Protein AF-A0A537P333-F1 (afdb_monomer_lite)

Foldseek 3Di:
DPPPDDFDDPVRVVVVVCVVVVPCQQQHPPVVLNVLLVVLLVLLVVLLVLLVVLCCLPPVDPPVPRDVVVNVVSLVVNLVSLVCCLPPCLVVCVGNYSNVVSNLVSVLVCVVRPCVSVSCVPRVSSVVSNVVVCPDPVNVVVRDDDD

Structure (mmCIF, N/CA/C/O backbone):
data_AF-A0A537P333-F1
#
_entry.id   AF-A0A537P333-F1
#
loop_
_atom_site.group_PDB
_atom_site.id
_atom_site.type_symbol
_atom_site.label_atom_id
_atom_site.label_alt_id
_atom_site.label_comp_id
_atom_site.label_asym_id
_atom_site.label_entity_id
_atom_site.label_seq_id
_atom_site.pdbx_PDB_ins_code
_atom_site.Cartn_x
_atom_site.Cartn_y
_atom_site.Cartn_z
_atom_site.occupancy
_atom_site.B_iso_or_equiv
_atom_site.auth_seq_id
_atom_site.auth_comp_id
_atom_site.auth_asym_id
_atom_site.auth_atom_id
_atom_site.pdbx_PDB_model_num
ATOM 1 N N . MET A 1 1 ? -2.174 -19.925 -18.699 1.00 67.25 1 MET A N 1
ATOM 2 C CA . MET A 1 1 ? -1.898 -21.099 -17.842 1.00 67.25 1 MET A CA 1
ATOM 3 C C . MET A 1 1 ? -2.420 -22.342 -18.541 1.00 67.25 1 MET A C 1
ATOM 5 O O . MET A 1 1 ? -3.457 -22.223 -19.194 1.00 67.25 1 MET A O 1
ATOM 9 N N . PRO A 1 2 ? -1.753 -23.503 -18.438 1.00 56.78 2 PRO A N 1
ATOM 10 C CA . PRO A 1 2 ? -2.361 -24.764 -18.854 1.00 56.78 2 PRO A CA 1
ATOM 11 C C . PRO A 1 2 ? -3.775 -24.865 -18.256 1.00 56.78 2 PRO A C 1
ATOM 13 O O . PRO A 1 2 ? -3.967 -24.568 -17.078 1.00 56.78 2 PRO A O 1
ATOM 16 N N . ASN A 1 3 ? -4.765 -25.222 -19.074 1.00 79.88 3 ASN A N 1
ATOM 17 C CA . ASN A 1 3 ? -6.145 -25.511 -18.655 1.00 79.88 3 ASN A CA 1
ATOM 18 C C . ASN A 1 3 ? -6.989 -24.331 -18.119 1.00 79.88 3 ASN A C 1
ATOM 20 O O . ASN A 1 3 ? -7.926 -24.564 -17.363 1.00 79.88 3 ASN A O 1
ATOM 24 N N . ASN A 1 4 ? -6.702 -23.079 -18.507 1.00 84.19 4 ASN A N 1
ATOM 25 C CA . ASN A 1 4 ? -7.523 -21.903 -18.148 1.00 84.19 4 ASN A CA 1
ATOM 26 C C . ASN A 1 4 ? -7.741 -21.719 -16.627 1.00 84.19 4 ASN A C 1
ATOM 28 O O . ASN A 1 4 ? -8.782 -21.233 -16.189 1.00 84.19 4 ASN A O 1
ATOM 32 N N . HIS A 1 5 ? -6.763 -22.139 -15.817 1.00 92.00 5 HIS A N 1
ATOM 33 C CA . HIS A 1 5 ? -6.839 -22.031 -14.361 1.00 92.00 5 HIS A CA 1
ATOM 34 C C . HIS A 1 5 ? -6.835 -20.550 -13.920 1.00 92.00 5 HIS A C 1
ATOM 36 O O . HIS A 1 5 ? -5.998 -19.790 -14.426 1.00 92.00 5 HIS A O 1
ATOM 42 N N . PRO A 1 6 ? -7.729 -20.126 -13.002 1.00 93.88 6 PRO A N 1
ATOM 43 C CA . PRO A 1 6 ? -7.768 -18.748 -12.515 1.00 93.88 6 PRO A CA 1
ATOM 44 C C . PRO A 1 6 ? -6.500 -18.389 -11.734 1.00 93.88 6 PRO A C 1
ATOM 46 O O . PRO A 1 6 ? -5.939 -19.221 -11.029 1.00 93.88 6 PRO A O 1
ATOM 49 N N . ILE A 1 7 ? -6.061 -17.136 -11.843 1.00 94.75 7 ILE A N 1
ATOM 50 C CA . ILE A 1 7 ? -4.884 -16.621 -11.135 1.00 94.75 7 ILE A CA 1
ATOM 51 C C . ILE A 1 7 ? -5.357 -15.695 -10.020 1.00 94.75 7 ILE A C 1
ATOM 53 O O . ILE A 1 7 ? -6.201 -14.830 -10.240 1.00 94.75 7 ILE A O 1
ATOM 57 N N . TYR A 1 8 ? -4.810 -15.901 -8.831 1.00 95.31 8 TYR A N 1
ATOM 58 C CA . TYR A 1 8 ? -5.055 -15.138 -7.614 1.00 95.31 8 TYR A CA 1
ATOM 59 C C . TYR A 1 8 ? -3.817 -15.276 -6.718 1.00 95.31 8 TYR A C 1
ATOM 61 O O . TYR A 1 8 ? -3.041 -16.215 -6.881 1.00 95.31 8 TYR A O 1
ATOM 69 N N . ASP A 1 9 ? -3.570 -14.401 -5.752 1.00 95.94 9 ASP A N 1
ATOM 70 C CA . ASP A 1 9 ? -4.248 -13.146 -5.404 1.00 95.94 9 ASP A CA 1
ATOM 71 C C . ASP A 1 9 ? -3.738 -11.956 -6.254 1.00 95.94 9 ASP A C 1
ATOM 73 O O . ASP A 1 9 ? -3.222 -12.147 -7.357 1.00 95.94 9 ASP A O 1
ATOM 77 N N . SER A 1 10 ? -3.888 -10.720 -5.761 1.00 97.19 10 SER A N 1
ATOM 78 C CA . SER A 1 10 ? -3.405 -9.502 -6.428 1.00 97.19 10 SER A CA 1
ATOM 79 C C . SER A 1 10 ? -1.911 -9.536 -6.764 1.00 97.19 10 SER A C 1
ATOM 81 O O . SER A 1 10 ? -1.543 -9.061 -7.837 1.00 97.19 10 SER A O 1
ATOM 83 N N . ARG A 1 11 ? -1.060 -10.125 -5.913 1.00 96.06 11 ARG A N 1
ATOM 84 C CA . ARG A 1 11 ? 0.397 -10.175 -6.132 1.00 96.06 11 ARG A CA 1
ATOM 85 C C . ARG A 1 11 ? 0.751 -11.139 -7.253 1.00 96.06 11 ARG A C 1
ATOM 87 O O . ARG A 1 11 ? 1.526 -10.804 -8.144 1.00 96.06 11 ARG A O 1
ATOM 94 N N . VAL A 1 12 ? 0.113 -12.310 -7.268 1.00 96.81 12 VAL A N 1
ATOM 95 C CA . VAL A 1 12 ? 0.316 -13.297 -8.340 1.00 96.81 12 VAL A CA 1
ATOM 96 C C . VAL A 1 12 ? -0.215 -12.763 -9.670 1.00 96.81 12 VAL A C 1
ATOM 98 O O . VAL A 1 12 ? 0.426 -12.939 -10.705 1.00 96.81 12 VAL A O 1
ATOM 101 N N . ILE A 1 13 ? -1.358 -12.069 -9.657 1.00 97.19 13 ILE A N 1
ATOM 102 C CA . ILE A 1 13 ? -1.893 -11.400 -10.849 1.00 97.19 13 ILE A CA 1
ATOM 103 C C . ILE A 1 13 ? -0.920 -10.316 -11.334 1.00 97.19 13 ILE A C 1
ATOM 105 O O . ILE A 1 13 ? -0.620 -10.277 -12.526 1.00 97.19 13 ILE A O 1
ATOM 109 N N . MET A 1 14 ? -0.397 -9.467 -10.442 1.00 96.31 14 MET A N 1
ATOM 110 C CA . MET A 1 14 ? 0.572 -8.419 -10.787 1.00 96.31 14 MET A CA 1
ATOM 111 C C . MET A 1 14 ? 1.834 -9.011 -11.426 1.00 96.31 14 MET A C 1
ATOM 113 O O . MET A 1 14 ? 2.248 -8.568 -12.500 1.00 96.31 14 MET A O 1
ATOM 117 N N . GLU A 1 15 ? 2.417 -10.043 -10.816 1.00 95.81 15 GLU A N 1
ATOM 118 C CA . GLU A 1 15 ? 3.610 -10.709 -11.339 1.00 95.81 15 GLU A CA 1
ATOM 119 C C . GLU A 1 15 ? 3.346 -11.396 -12.681 1.00 95.81 15 GLU A C 1
ATOM 121 O O . GLU A 1 15 ? 4.136 -11.250 -13.617 1.00 95.81 15 GLU A O 1
ATOM 126 N N . TYR A 1 16 ? 2.201 -12.066 -12.824 1.00 95.44 16 TYR A N 1
ATOM 127 C CA . TYR A 1 16 ? 1.785 -12.651 -14.093 1.00 95.44 16 TYR A CA 1
ATOM 128 C C . TYR A 1 16 ? 1.647 -11.590 -15.191 1.00 95.44 16 TYR A C 1
ATOM 130 O O . TYR A 1 16 ? 2.164 -11.783 -16.291 1.00 95.44 16 TYR A O 1
ATOM 138 N N . LEU A 1 17 ? 1.004 -10.452 -14.903 1.00 95.75 17 LEU A N 1
ATOM 139 C CA . LEU A 1 17 ? 0.848 -9.347 -15.853 1.00 95.75 17 LEU A CA 1
ATOM 140 C C . LEU A 1 17 ? 2.197 -8.724 -16.243 1.00 95.75 17 LEU A C 1
ATOM 142 O O . LEU A 1 17 ? 2.418 -8.427 -17.421 1.00 95.75 17 LEU A O 1
ATOM 146 N N . CYS A 1 18 ? 3.126 -8.574 -15.294 1.00 95.62 18 CYS A N 1
ATOM 147 C CA . CYS A 1 18 ? 4.493 -8.132 -15.583 1.00 95.62 18 CYS A CA 1
ATOM 148 C C . CYS A 1 18 ? 5.215 -9.130 -16.497 1.00 95.62 18 CYS A C 1
ATOM 150 O O . CYS A 1 18 ? 5.808 -8.735 -17.500 1.00 95.62 18 CYS A O 1
ATOM 152 N N . HIS A 1 19 ? 5.092 -10.426 -16.204 1.00 94.44 19 HIS A N 1
ATOM 153 C CA . HIS A 1 19 ? 5.696 -11.493 -16.992 1.00 94.44 19 HIS A CA 1
ATOM 154 C C . HIS A 1 19 ? 5.179 -11.516 -18.437 1.00 94.44 19 HIS A C 1
ATOM 156 O O . HIS A 1 19 ? 5.978 -11.461 -19.370 1.00 94.44 19 HIS A O 1
ATOM 162 N N . VAL A 1 20 ? 3.857 -11.545 -18.649 1.00 95.06 20 VAL A N 1
ATOM 163 C CA . VAL A 1 20 ? 3.279 -11.641 -20.005 1.00 95.06 20 VAL A CA 1
ATOM 164 C C . VAL A 1 20 ? 3.480 -10.378 -20.839 1.00 95.06 20 VAL A C 1
ATOM 166 O O . VAL A 1 20 ? 3.547 -10.465 -22.061 1.00 95.06 20 VAL A O 1
ATOM 169 N N . SER A 1 21 ? 3.590 -9.209 -20.201 1.00 95.88 21 SER A N 1
ATOM 170 C CA . SER A 1 21 ? 3.891 -7.948 -20.892 1.00 95.88 21 SER A CA 1
ATOM 171 C C . SER A 1 21 ? 5.385 -7.745 -21.164 1.00 95.88 21 SER A C 1
ATOM 173 O O . SER A 1 21 ? 5.749 -6.812 -21.877 1.00 95.88 21 SER A O 1
ATOM 175 N N . GLY A 1 22 ? 6.259 -8.584 -20.594 1.00 94.81 22 GLY A N 1
ATOM 176 C CA . GLY A 1 22 ? 7.708 -8.383 -20.625 1.00 94.81 22 GLY A CA 1
ATOM 177 C C . GLY A 1 22 ? 8.177 -7.167 -19.814 1.00 94.81 22 GLY A C 1
ATOM 178 O O . GLY A 1 22 ? 9.292 -6.686 -20.021 1.00 94.81 22 GLY A O 1
ATOM 179 N N . ASN A 1 23 ? 7.346 -6.642 -18.907 1.00 93.62 23 ASN A N 1
ATOM 180 C CA . ASN A 1 23 ? 7.670 -5.477 -18.093 1.00 93.62 23 ASN A CA 1
ATOM 181 C C . ASN A 1 23 ? 8.581 -5.867 -16.922 1.00 93.62 23 ASN A C 1
ATOM 183 O O . ASN A 1 23 ? 8.147 -6.502 -15.964 1.00 93.62 23 ASN A O 1
ATOM 187 N N . LYS A 1 24 ? 9.836 -5.415 -16.984 1.00 92.88 24 LYS A N 1
ATOM 188 C CA . LYS A 1 24 ? 10.848 -5.611 -15.931 1.00 92.88 24 LYS A CA 1
ATOM 189 C C . LYS A 1 24 ? 11.061 -4.381 -15.046 1.00 92.88 24 LYS A C 1
ATOM 191 O O . LYS A 1 24 ? 11.972 -4.356 -14.225 1.00 92.88 24 LYS A O 1
ATOM 196 N N . THR A 1 25 ? 10.267 -3.331 -15.243 1.00 92.31 25 THR A N 1
ATOM 197 C CA . THR A 1 25 ? 10.337 -2.102 -14.445 1.00 92.31 25 THR A CA 1
ATOM 198 C C . THR A 1 25 ? 9.537 -2.253 -13.160 1.00 92.31 25 THR A C 1
ATOM 200 O O . THR A 1 25 ? 10.032 -1.895 -12.096 1.00 92.31 25 THR A O 1
ATOM 203 N N . LEU A 1 26 ? 8.320 -2.805 -13.245 1.00 96.38 26 LEU A N 1
ATOM 204 C CA . LEU A 1 26 ? 7.429 -2.898 -12.088 1.00 96.38 26 LEU A CA 1
ATOM 205 C C . LEU A 1 26 ? 7.915 -3.906 -11.049 1.00 96.38 26 LEU A C 1
ATOM 207 O O . LEU A 1 26 ? 7.838 -3.625 -9.857 1.00 96.38 26 LEU A O 1
ATOM 211 N N . ILE A 1 27 ? 8.433 -5.046 -11.504 1.00 96.88 27 ILE A N 1
ATOM 212 C CA . ILE A 1 27 ? 9.080 -6.057 -10.671 1.00 96.88 27 ILE A CA 1
ATOM 213 C C . ILE A 1 27 ? 10.386 -6.444 -11.380 1.00 96.88 27 ILE A C 1
ATOM 215 O O . ILE A 1 27 ? 10.341 -7.163 -12.380 1.00 96.88 27 ILE A O 1
ATOM 219 N N . PRO A 1 28 ? 11.545 -5.938 -10.929 1.00 95.19 28 PRO A N 1
ATOM 220 C CA . PRO A 1 28 ? 12.816 -6.201 -11.593 1.00 95.19 28 PRO A CA 1
ATOM 221 C C . PRO A 1 28 ? 13.329 -7.627 -11.346 1.00 95.19 28 PRO A C 1
ATOM 223 O O . PRO A 1 28 ? 12.935 -8.298 -10.390 1.00 95.19 28 PRO A O 1
ATOM 226 N N . ASP A 1 29 ? 14.249 -8.068 -12.206 1.00 93.31 29 ASP A N 1
ATOM 227 C CA . ASP A 1 29 ? 14.967 -9.347 -12.064 1.00 93.31 29 ASP A CA 1
ATOM 228 C C . ASP A 1 29 ? 16.219 -9.221 -11.172 1.00 93.31 29 ASP A C 1
ATOM 230 O O . ASP A 1 29 ? 16.745 -10.224 -10.693 1.00 93.31 29 ASP A O 1
ATOM 234 N N . ASP A 1 30 ? 16.706 -7.993 -10.943 1.00 93.56 30 ASP A N 1
ATOM 235 C CA . ASP A 1 30 ? 17.858 -7.720 -10.075 1.00 93.56 30 ASP A CA 1
ATOM 236 C C . ASP A 1 30 ? 17.553 -8.131 -8.632 1.00 93.56 30 ASP A C 1
ATOM 238 O O . ASP A 1 30 ? 16.617 -7.609 -8.033 1.00 93.56 30 ASP A O 1
ATOM 242 N N . GLY A 1 31 ? 18.341 -9.050 -8.067 1.00 93.19 31 GLY A N 1
ATOM 243 C CA . GLY A 1 31 ? 18.009 -9.719 -6.808 1.00 93.19 31 GLY A CA 1
ATOM 244 C C . GLY A 1 31 ? 17.697 -8.758 -5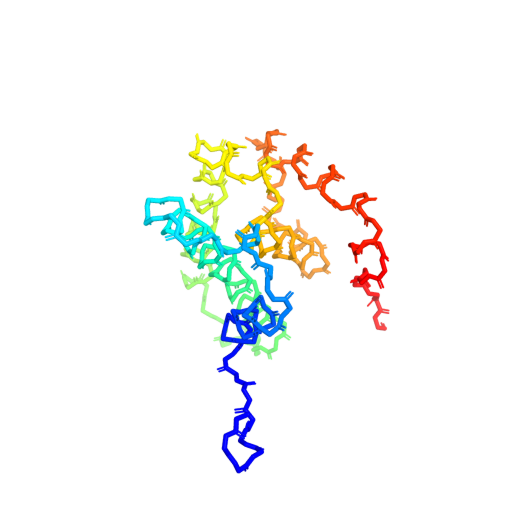.658 1.00 93.19 31 GLY A C 1
ATOM 245 O O . GLY A 1 31 ? 16.631 -8.850 -5.050 1.00 93.19 31 GLY A O 1
ATOM 246 N N . VAL A 1 32 ? 18.584 -7.801 -5.373 1.00 95.25 32 VAL A N 1
ATOM 247 C CA . VAL A 1 32 ? 18.384 -6.871 -4.249 1.00 95.25 32 VAL A CA 1
ATOM 248 C C . VAL A 1 32 ? 17.214 -5.933 -4.528 1.00 95.25 32 VAL A C 1
ATOM 250 O O . VAL A 1 32 ? 16.336 -5.779 -3.674 1.00 95.25 32 VAL A O 1
ATOM 253 N N . LYS A 1 33 ? 17.155 -5.331 -5.721 1.00 95.69 33 LYS A N 1
ATOM 254 C CA . LYS A 1 33 ? 16.072 -4.410 -6.079 1.00 95.69 33 LYS A CA 1
ATOM 255 C C . LYS A 1 33 ? 14.711 -5.109 -6.090 1.00 95.69 33 LYS A C 1
ATOM 257 O O . LYS A 1 33 ? 13.730 -4.544 -5.609 1.00 95.69 33 LYS A O 1
ATOM 262 N N . ARG A 1 34 ? 14.654 -6.353 -6.566 1.00 97.12 34 ARG A N 1
ATOM 263 C CA . ARG A 1 34 ? 13.451 -7.189 -6.591 1.00 97.12 34 ARG A CA 1
ATOM 264 C C . ARG A 1 34 ? 12.891 -7.380 -5.193 1.00 97.12 34 ARG A C 1
ATOM 266 O O . ARG A 1 34 ? 11.719 -7.098 -4.968 1.00 97.12 34 ARG A O 1
ATOM 273 N N . PHE A 1 35 ? 13.717 -7.810 -4.241 1.00 97.69 35 PHE A N 1
ATOM 274 C CA . PHE A 1 35 ? 13.236 -8.042 -2.880 1.00 97.69 35 PHE A CA 1
ATOM 275 C C . PHE A 1 35 ? 12.864 -6.748 -2.154 1.00 97.69 35 PHE A C 1
ATOM 277 O O . PHE A 1 35 ? 11.934 -6.776 -1.350 1.00 97.69 35 PHE A O 1
ATOM 284 N N . ARG A 1 36 ? 13.485 -5.603 -2.473 1.00 97.75 36 ARG A N 1
ATOM 285 C CA . ARG A 1 36 ? 12.999 -4.298 -1.989 1.00 97.75 36 ARG A CA 1
ATOM 286 C C . ARG A 1 36 ? 11.592 -3.988 -2.503 1.00 97.75 36 ARG A C 1
ATOM 288 O O . ARG A 1 36 ? 10.720 -3.671 -1.700 1.00 97.75 36 ARG A O 1
ATOM 295 N N . VAL A 1 37 ? 11.347 -4.155 -3.804 1.00 98.06 37 VAL A N 1
ATOM 296 C CA . VAL A 1 37 ? 10.022 -3.934 -4.412 1.00 98.06 37 VAL A CA 1
ATOM 297 C C . VAL A 1 37 ? 8.965 -4.871 -3.824 1.00 98.06 37 VAL A C 1
ATOM 299 O O . VAL A 1 37 ? 7.903 -4.401 -3.429 1.00 98.06 37 VAL A O 1
ATOM 302 N N . LEU A 1 38 ? 9.259 -6.170 -3.719 1.00 97.94 38 LEU A N 1
ATOM 303 C CA . LEU A 1 38 ? 8.319 -7.162 -3.182 1.00 97.94 38 LEU A CA 1
ATOM 304 C C . LEU A 1 38 ? 8.027 -6.945 -1.691 1.00 97.94 38 LEU A C 1
ATOM 306 O O . LEU A 1 38 ? 6.907 -7.171 -1.239 1.00 97.94 38 LEU A O 1
ATOM 310 N N . THR A 1 39 ? 9.014 -6.480 -0.922 1.00 98.44 39 THR A N 1
ATOM 311 C CA . THR A 1 39 ? 8.811 -6.129 0.493 1.00 98.44 39 THR A CA 1
ATOM 312 C C . THR A 1 39 ? 7.905 -4.907 0.622 1.00 98.44 39 THR A C 1
ATOM 314 O O . THR A 1 39 ? 6.983 -4.913 1.432 1.00 98.44 39 THR A O 1
ATOM 317 N N . LEU A 1 40 ? 8.115 -3.884 -0.211 1.00 98.62 40 LEU A N 1
ATOM 318 C CA . LEU A 1 40 ? 7.263 -2.697 -0.233 1.00 98.62 40 LEU A CA 1
ATOM 319 C C . LEU A 1 40 ? 5.835 -3.020 -0.703 1.00 98.62 40 LEU A C 1
ATOM 321 O O . LEU A 1 40 ? 4.871 -2.482 -0.164 1.00 98.62 40 LEU A O 1
ATOM 325 N N . GLU A 1 41 ? 5.686 -3.932 -1.667 1.00 98.50 41 GLU A N 1
ATOM 326 C CA . GLU A 1 41 ? 4.382 -4.447 -2.099 1.00 98.50 41 GLU A CA 1
ATOM 327 C C . GLU A 1 41 ? 3.668 -5.172 -0.955 1.00 98.50 41 GLU A C 1
ATOM 329 O O . GLU A 1 41 ? 2.497 -4.902 -0.687 1.00 98.50 41 GLU A O 1
ATOM 334 N N . ALA A 1 42 ? 4.383 -6.037 -0.229 1.00 98.56 42 ALA A N 1
ATOM 335 C CA . ALA A 1 42 ? 3.847 -6.723 0.941 1.00 98.56 42 ALA A CA 1
ATOM 336 C C . ALA A 1 42 ? 3.443 -5.744 2.058 1.00 98.56 42 ALA A C 1
ATOM 338 O O . ALA A 1 42 ? 2.402 -5.941 2.681 1.00 98.56 42 ALA A O 1
ATOM 339 N N . LEU A 1 43 ? 4.213 -4.676 2.280 1.00 98.62 43 LEU A N 1
ATOM 340 C CA . LEU A 1 43 ? 3.881 -3.623 3.242 1.00 98.62 43 LEU A CA 1
ATOM 341 C C . LEU A 1 43 ? 2.605 -2.866 2.839 1.00 98.62 43 LEU A C 1
ATOM 343 O O . LEU A 1 43 ? 1.696 -2.715 3.654 1.00 98.62 43 LEU A O 1
ATOM 347 N N . GLY A 1 44 ? 2.486 -2.450 1.574 1.00 98.44 44 GLY A N 1
ATOM 348 C CA . GLY A 1 44 ? 1.264 -1.821 1.057 1.00 98.44 44 GLY A CA 1
ATOM 349 C C . GLY A 1 44 ? 0.035 -2.730 1.186 1.00 98.44 44 GLY A C 1
ATOM 350 O O . GLY A 1 44 ? -1.028 -2.283 1.620 1.00 98.44 44 GLY A O 1
ATOM 351 N N . GLN A 1 45 ? 0.193 -4.021 0.886 1.00 98.00 45 GLN A N 1
ATOM 352 C CA . GLN A 1 45 ? -0.857 -5.026 1.058 1.00 98.00 45 GLN A CA 1
ATOM 353 C C . GLN A 1 45 ? -1.262 -5.187 2.532 1.00 98.00 45 GLN A C 1
ATOM 355 O O . GLN A 1 45 ? -2.454 -5.177 2.835 1.00 98.00 45 GLN A O 1
ATOM 360 N N . ALA A 1 46 ? -0.298 -5.276 3.454 1.00 97.88 46 ALA A N 1
ATOM 361 C CA . ALA A 1 46 ? -0.565 -5.403 4.887 1.00 97.88 46 ALA A CA 1
ATOM 362 C C . ALA A 1 46 ? -1.357 -4.205 5.436 1.00 97.88 46 ALA A C 1
ATOM 364 O O . ALA A 1 46 ? -2.315 -4.396 6.189 1.00 97.88 46 ALA A O 1
ATOM 365 N N . ILE A 1 47 ? -1.029 -2.985 4.996 1.00 98.25 47 ILE A N 1
ATOM 366 C CA . ILE A 1 47 ? -1.773 -1.763 5.337 1.00 98.25 47 ILE A CA 1
ATOM 367 C C . ILE A 1 47 ? -3.214 -1.830 4.805 1.00 98.25 47 ILE A C 1
ATOM 369 O O . ILE A 1 47 ? -4.164 -1.488 5.515 1.00 98.25 47 ILE A O 1
ATOM 373 N N . ALA A 1 48 ? -3.410 -2.283 3.562 1.00 97.44 48 ALA A N 1
ATOM 374 C CA . ALA A 1 48 ? -4.742 -2.404 2.970 1.00 97.44 48 ALA A CA 1
ATOM 375 C C . ALA A 1 48 ? -5.599 -3.452 3.703 1.00 97.44 48 ALA A C 1
ATOM 377 O O . ALA A 1 48 ? -6.744 -3.174 4.070 1.00 97.44 48 ALA A O 1
ATOM 378 N N . GLU A 1 49 ? -5.034 -4.629 3.983 1.00 97.19 49 GLU A N 1
ATOM 379 C CA . GLU A 1 49 ? -5.671 -5.688 4.774 1.00 97.19 49 GLU A CA 1
ATOM 380 C C . GLU A 1 49 ? -6.015 -5.205 6.181 1.00 97.19 49 GLU A C 1
ATOM 382 O O . GLU A 1 49 ? -7.103 -5.486 6.692 1.00 97.19 49 GLU A O 1
ATOM 387 N N . ALA A 1 50 ? -5.131 -4.408 6.786 1.00 96.62 50 ALA A N 1
ATOM 388 C CA . ALA A 1 50 ? -5.398 -3.765 8.055 1.00 96.62 50 ALA A CA 1
ATOM 389 C C . ALA A 1 50 ? -6.638 -2.864 7.960 1.00 96.62 50 ALA A C 1
ATOM 391 O O . ALA A 1 50 ? -7.553 -2.980 8.778 1.00 96.62 50 ALA A O 1
ATOM 392 N N . GLY A 1 51 ? -6.720 -2.009 6.944 1.00 96.31 51 GLY A N 1
ATOM 393 C CA . GLY A 1 51 ? -7.887 -1.156 6.756 1.00 96.31 51 GLY A CA 1
ATOM 394 C C . GLY A 1 51 ? -9.182 -1.952 6.531 1.00 96.31 51 GLY A C 1
ATOM 395 O O . GLY A 1 51 ? -10.234 -1.622 7.078 1.00 96.31 51 GLY A O 1
ATOM 396 N N . VAL A 1 52 ? -9.135 -3.040 5.762 1.00 96.75 52 VAL A N 1
ATOM 397 C CA . VAL A 1 52 ? -10.299 -3.920 5.556 1.00 96.75 52 VAL A CA 1
ATOM 398 C C . VAL A 1 52 ? -10.749 -4.558 6.873 1.00 96.75 52 VAL A C 1
ATOM 400 O O . VAL A 1 52 ? -11.929 -4.475 7.216 1.00 96.75 52 VAL A O 1
ATOM 403 N N . ALA A 1 53 ? -9.824 -5.127 7.647 1.00 96.44 53 ALA A N 1
ATOM 404 C CA . ALA A 1 53 ? -10.132 -5.736 8.938 1.00 96.44 53 ALA A CA 1
ATOM 405 C C . ALA A 1 53 ? -10.726 -4.715 9.924 1.00 96.44 53 ALA A C 1
ATOM 407 O O . ALA A 1 53 ? -11.740 -4.989 10.565 1.00 96.44 53 ALA A O 1
ATOM 408 N N . PHE A 1 54 ? -10.154 -3.508 9.991 1.00 96.31 54 PHE A N 1
ATOM 409 C CA . PHE A 1 54 ? -10.663 -2.423 10.831 1.00 96.31 54 PHE A CA 1
ATOM 410 C C . PHE A 1 54 ? -12.099 -2.034 10.455 1.00 96.31 54 PHE A C 1
ATOM 412 O O . PHE A 1 54 ? -12.943 -1.832 11.328 1.00 96.31 54 PHE A O 1
ATOM 419 N N . ARG A 1 55 ? -12.416 -1.971 9.156 1.00 95.12 55 ARG A N 1
ATOM 420 C CA . ARG A 1 55 ? -13.775 -1.678 8.676 1.00 95.12 55 ARG A CA 1
ATOM 421 C C . ARG A 1 55 ? -14.762 -2.785 9.022 1.00 95.12 55 ARG A C 1
ATOM 423 O O . ARG A 1 55 ? -15.880 -2.470 9.421 1.00 95.12 55 ARG A O 1
ATOM 430 N N . TYR A 1 56 ? -14.376 -4.053 8.899 1.00 96.75 56 TYR A N 1
ATOM 431 C CA . TYR A 1 56 ? -15.238 -5.156 9.328 1.00 96.75 56 TYR A CA 1
ATOM 432 C C . TYR A 1 56 ? -15.552 -5.070 10.822 1.00 96.75 56 TYR A C 1
ATOM 434 O O . TYR A 1 56 ? -16.711 -5.200 11.212 1.00 96.75 56 TYR A O 1
ATOM 442 N N . GLU A 1 57 ? -14.548 -4.778 11.643 1.00 97.06 57 GLU A N 1
ATOM 443 C CA . GLU A 1 57 ? -14.726 -4.669 13.087 1.00 97.06 57 GLU A CA 1
ATOM 444 C C . GLU A 1 57 ? -15.582 -3.460 13.488 1.00 97.06 57 GLU A C 1
ATOM 446 O O . GLU A 1 57 ? -16.424 -3.572 14.367 1.00 97.06 57 GLU A O 1
ATOM 451 N N . THR A 1 58 ? -15.413 -2.309 12.837 1.00 95.00 58 THR A N 1
ATOM 452 C CA . THR A 1 58 ? -16.084 -1.063 13.252 1.00 95.00 58 THR A CA 1
ATOM 453 C C . THR A 1 58 ? -17.448 -0.835 12.605 1.00 95.00 58 THR A C 1
ATOM 455 O O . THR A 1 58 ? -18.310 -0.214 13.223 1.00 95.00 58 THR A O 1
ATOM 458 N N . VAL A 1 59 ? -17.664 -1.324 11.378 1.00 94.88 59 VAL A N 1
ATOM 459 C CA . VAL A 1 59 ? -18.882 -1.052 10.588 1.00 94.88 59 VAL A CA 1
ATOM 460 C C . VAL A 1 59 ? -19.813 -2.261 10.505 1.00 94.88 59 VAL A C 1
ATOM 462 O O . VAL A 1 59 ? -21.025 -2.083 10.432 1.00 94.88 59 VAL A O 1
ATOM 465 N N . VAL A 1 60 ? -19.273 -3.484 10.487 1.00 95.62 60 VAL A N 1
ATOM 466 C CA . VAL A 1 60 ? -20.074 -4.704 10.274 1.00 95.62 60 VAL A CA 1
ATOM 467 C C . VAL A 1 60 ? -20.349 -5.430 11.585 1.00 95.62 60 VAL A C 1
ATOM 469 O O . VAL A 1 60 ? -21.475 -5.867 11.825 1.00 95.62 60 VAL A O 1
ATOM 472 N N . ARG A 1 61 ? -19.338 -5.577 12.446 1.00 97.25 61 ARG A N 1
ATOM 473 C CA . ARG A 1 61 ? -19.495 -6.284 13.716 1.00 97.25 61 ARG A CA 1
ATOM 474 C C . ARG A 1 61 ? -20.396 -5.476 14.669 1.00 97.25 61 ARG A C 1
ATOM 476 O O . ARG A 1 61 ? -20.130 -4.290 14.885 1.00 97.25 61 ARG A O 1
ATOM 483 N N . PRO A 1 62 ? -21.429 -6.099 15.278 1.00 97.44 62 PRO A N 1
ATOM 484 C CA . PRO A 1 62 ? -22.300 -5.430 16.242 1.00 97.44 62 PRO A CA 1
ATOM 485 C C . PRO A 1 62 ? -21.503 -4.762 17.362 1.00 97.44 62 PRO A C 1
ATOM 487 O O . PRO A 1 62 ? -20.573 -5.367 17.890 1.00 97.44 62 PRO A O 1
ATOM 490 N N . GLN A 1 63 ? -21.899 -3.550 17.757 1.00 94.94 63 GLN A N 1
ATOM 491 C CA . GLN A 1 63 ? -21.139 -2.708 18.690 1.00 94.94 63 GLN A CA 1
ATOM 492 C C . GLN A 1 63 ? -20.745 -3.433 19.989 1.00 94.94 63 GLN A C 1
ATOM 494 O O . GLN A 1 63 ? -19.605 -3.331 20.427 1.00 94.94 63 GLN A O 1
ATOM 499 N N . GLY A 1 64 ? -21.656 -4.220 20.574 1.00 96.81 64 GLY A N 1
ATOM 500 C CA . GLY A 1 64 ? -21.396 -4.973 21.810 1.00 96.81 64 GLY A CA 1
ATOM 501 C C . GLY A 1 64 ? -20.445 -6.168 21.664 1.00 96.81 64 GLY A C 1
ATOM 502 O O . GLY A 1 64 ? -20.086 -6.777 22.665 1.00 96.81 64 GLY A O 1
ATOM 503 N N . LEU A 1 65 ? -20.052 -6.524 20.439 1.00 97.75 65 LEU A N 1
ATOM 504 C CA . LEU A 1 65 ? -19.127 -7.622 20.147 1.00 97.75 65 LEU A CA 1
ATOM 505 C C . LEU A 1 65 ? -17.747 -7.137 19.695 1.00 97.75 65 LEU A C 1
ATOM 507 O O . LEU A 1 65 ? -16.876 -7.980 19.462 1.00 97.75 65 LEU A O 1
ATOM 511 N N . GLN A 1 66 ? -17.565 -5.825 19.516 1.00 97.88 66 GLN A N 1
ATOM 512 C CA . GLN A 1 66 ? -16.313 -5.237 19.047 1.00 97.88 66 GLN A CA 1
ATOM 513 C C . GLN A 1 66 ? -15.213 -5.394 20.094 1.00 97.88 66 GLN A C 1
ATOM 515 O O . GLN A 1 66 ? -15.418 -5.134 21.281 1.00 97.88 66 GLN A O 1
ATOM 520 N N . TRP A 1 67 ? -14.027 -5.795 19.651 1.00 97.75 67 TRP A N 1
ATOM 521 C CA . TRP A 1 67 ? -12.878 -5.993 20.517 1.00 97.75 67 TRP A CA 1
ATOM 522 C C . TRP A 1 67 ? -11.989 -4.749 20.531 1.00 97.75 67 TRP A C 1
ATOM 524 O O . TRP A 1 67 ? -11.150 -4.536 19.650 1.00 97.75 67 TRP A O 1
ATOM 534 N N . ARG A 1 68 ? -12.158 -3.915 21.561 1.00 96.06 68 ARG A N 1
ATOM 535 C CA . ARG A 1 68 ? -11.487 -2.615 21.641 1.00 96.06 68 ARG A CA 1
ATOM 536 C C . ARG A 1 68 ? -9.963 -2.722 21.681 1.00 96.06 68 ARG A C 1
ATOM 538 O O . ARG A 1 68 ? -9.293 -2.019 20.932 1.00 96.06 68 ARG A O 1
ATOM 545 N N . GLU A 1 69 ? -9.411 -3.640 22.467 1.00 97.00 69 GLU A N 1
ATOM 546 C CA . GLU A 1 69 ? -7.959 -3.816 22.569 1.00 97.00 69 GLU A CA 1
ATOM 547 C C . GLU A 1 69 ? -7.348 -4.332 21.259 1.00 97.00 69 GLU A C 1
ATOM 549 O O . GLU A 1 69 ? -6.182 -4.064 20.970 1.00 97.00 69 GLU A O 1
ATOM 554 N N . TRP A 1 70 ? -8.114 -5.067 20.444 1.00 96.62 70 TRP A N 1
ATOM 555 C CA . TRP A 1 70 ? -7.672 -5.439 19.100 1.00 96.62 70 TRP A CA 1
ATOM 556 C C . TRP A 1 70 ? -7.599 -4.215 18.186 1.00 96.62 70 TRP A C 1
ATOM 558 O O . TRP A 1 70 ? -6.578 -4.038 17.526 1.00 96.62 70 TRP A O 1
ATOM 568 N N . LEU A 1 71 ? -8.609 -3.336 18.214 1.00 95.31 71 LEU A N 1
ATOM 569 C CA . LEU A 1 71 ? -8.599 -2.077 17.458 1.00 95.31 71 LEU A CA 1
ATOM 570 C C . LEU A 1 71 ? -7.414 -1.183 17.846 1.00 95.31 71 LEU A C 1
ATOM 572 O O . LEU A 1 71 ? -6.739 -0.662 16.962 1.00 95.31 71 LEU A O 1
ATOM 576 N N . ASP A 1 72 ? -7.127 -1.047 19.143 1.00 94.12 72 ASP A N 1
ATOM 577 C CA . ASP A 1 72 ? -6.020 -0.214 19.630 1.00 94.12 72 ASP A CA 1
ATOM 578 C C . ASP A 1 72 ? -4.649 -0.774 19.200 1.00 94.12 72 ASP A C 1
ATOM 580 O O . ASP A 1 72 ? -3.781 -0.028 18.743 1.00 94.12 72 ASP A O 1
ATOM 584 N N . ARG A 1 73 ? -4.448 -2.102 19.267 1.00 94.75 73 ARG A N 1
ATOM 585 C CA . ARG A 1 73 ? -3.218 -2.738 18.749 1.00 94.75 73 ARG A CA 1
ATOM 586 C C . ARG A 1 73 ? -3.070 -2.571 17.242 1.00 94.75 73 ARG A C 1
ATOM 588 O O . ARG A 1 73 ? -1.955 -2.437 16.741 1.00 94.75 73 ARG A O 1
ATOM 595 N N . HIS A 1 74 ? -4.183 -2.623 16.524 1.00 93.31 74 HIS A N 1
ATOM 596 C CA . HIS A 1 74 ? -4.206 -2.505 15.075 1.00 93.31 74 HIS A CA 1
ATOM 597 C C . HIS A 1 74 ? -3.836 -1.092 14.620 1.00 93.31 74 HIS A C 1
ATOM 599 O O . HIS A 1 74 ? -3.000 -0.936 13.734 1.00 93.31 74 HIS A O 1
ATOM 605 N N . ASP A 1 75 ? -4.376 -0.074 15.291 1.00 92.12 75 ASP A N 1
ATOM 606 C CA . ASP A 1 75 ? -4.008 1.331 15.092 1.00 92.12 75 ASP A CA 1
ATOM 607 C C . ASP A 1 75 ? -2.517 1.581 15.379 1.00 92.12 75 ASP A C 1
ATOM 609 O O . ASP A 1 75 ? -1.826 2.193 14.562 1.00 92.12 75 ASP A O 1
ATOM 613 N N . LEU A 1 76 ? -1.983 1.037 16.482 1.00 94.44 76 LEU A N 1
ATOM 614 C CA . LEU A 1 76 ? -0.555 1.138 16.804 1.00 94.44 76 LEU A CA 1
ATOM 615 C C . LEU A 1 76 ? 0.328 0.517 15.711 1.00 94.44 76 LEU A C 1
ATOM 617 O O . LEU A 1 76 ? 1.310 1.131 15.293 1.00 94.44 76 LEU A O 1
ATOM 621 N N . ARG A 1 77 ? -0.022 -0.688 15.242 1.00 95.62 77 ARG A N 1
ATOM 622 C CA . ARG A 1 77 ? 0.734 -1.390 14.197 1.00 95.62 77 ARG A CA 1
ATOM 623 C C . ARG A 1 77 ? 0.775 -0.581 12.904 1.00 95.62 77 ARG A C 1
ATOM 625 O O . ARG A 1 77 ? 1.850 -0.367 12.357 1.00 95.62 77 ARG A O 1
ATOM 632 N N . VAL A 1 78 ? -0.378 -0.109 12.437 1.00 95.94 78 VAL A N 1
ATOM 633 C CA . VAL A 1 78 ? -0.462 0.605 11.159 1.00 95.94 78 VAL A CA 1
ATOM 634 C C . VAL A 1 78 ? 0.242 1.964 11.224 1.00 95.94 78 VAL A C 1
ATOM 636 O O . VAL A 1 78 ? 0.895 2.368 10.265 1.00 95.94 78 VAL A O 1
ATOM 639 N N . LYS A 1 79 ? 0.199 2.657 12.367 1.00 96.38 79 LYS A N 1
ATOM 640 C CA . LYS A 1 79 ? 0.995 3.879 12.562 1.00 96.38 79 LYS A CA 1
ATOM 641 C C . LYS A 1 79 ? 2.493 3.613 12.430 1.00 96.38 79 LYS A C 1
ATOM 643 O O . LYS A 1 79 ? 3.170 4.386 11.758 1.00 96.38 79 LYS A O 1
ATOM 648 N N . ALA A 1 80 ? 2.986 2.506 12.989 1.00 97.81 80 ALA A N 1
ATOM 649 C CA . ALA A 1 80 ? 4.382 2.106 12.827 1.00 97.81 80 ALA A CA 1
ATOM 650 C C . ALA A 1 80 ? 4.731 1.779 11.362 1.00 97.81 80 ALA A C 1
ATOM 652 O O . ALA A 1 80 ? 5.806 2.145 10.899 1.00 97.81 80 ALA A O 1
ATOM 653 N N . GLU A 1 81 ? 3.819 1.155 10.610 1.00 97.94 81 GLU A N 1
ATOM 654 C CA . GLU A 1 81 ? 3.986 0.900 9.169 1.00 97.94 81 GLU A CA 1
ATOM 655 C C . GLU A 1 81 ? 4.055 2.210 8.360 1.00 97.94 81 GLU A C 1
ATOM 657 O O . GLU A 1 81 ? 4.888 2.349 7.463 1.00 97.94 81 GLU A O 1
ATOM 662 N N . PHE A 1 82 ? 3.237 3.213 8.694 1.00 98.38 82 PHE A N 1
ATOM 663 C CA . PHE A 1 82 ? 3.333 4.534 8.066 1.00 98.38 82 PHE A CA 1
ATOM 664 C C . PHE A 1 82 ? 4.645 5.248 8.401 1.00 98.38 82 PHE A C 1
ATOM 666 O O . PHE A 1 82 ? 5.233 5.896 7.533 1.00 98.38 82 PHE A O 1
ATOM 673 N N . ASP A 1 83 ? 5.102 5.145 9.649 1.00 98.31 83 ASP A N 1
ATOM 674 C CA . ASP A 1 83 ? 6.372 5.727 10.081 1.00 98.31 83 ASP A CA 1
ATOM 675 C C . ASP A 1 83 ? 7.555 5.037 9.385 1.00 98.31 83 ASP A C 1
ATOM 677 O O . ASP A 1 83 ? 8.515 5.705 9.001 1.00 98.31 83 ASP A O 1
ATOM 681 N N . ASP A 1 84 ? 7.479 3.725 9.150 1.00 98.38 84 ASP A N 1
ATOM 682 C CA . ASP A 1 84 ? 8.467 2.999 8.350 1.00 98.38 84 ASP A CA 1
ATOM 683 C C . ASP A 1 84 ? 8.490 3.514 6.901 1.00 98.38 84 ASP A C 1
ATOM 685 O O . ASP A 1 84 ? 9.554 3.873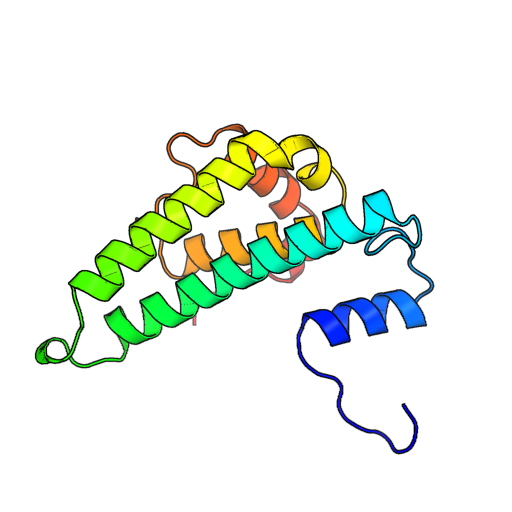 6.390 1.00 98.38 84 ASP A O 1
ATOM 689 N N . LEU A 1 85 ? 7.323 3.668 6.256 1.00 98.56 85 LEU A N 1
ATOM 690 C CA . LEU A 1 85 ? 7.214 4.241 4.904 1.00 98.56 85 LEU A CA 1
ATOM 691 C C . LEU A 1 85 ? 7.847 5.641 4.799 1.00 98.56 85 LEU A C 1
ATOM 693 O O . LEU A 1 85 ? 8.588 5.918 3.852 1.00 98.56 85 LEU A O 1
ATOM 697 N N . GLU A 1 86 ? 7.590 6.514 5.775 1.00 98.38 86 GLU A N 1
ATOM 698 C CA . GLU A 1 86 ? 8.147 7.874 5.839 1.00 98.38 86 GLU A CA 1
ATOM 699 C C . GLU A 1 86 ? 9.679 7.877 6.003 1.00 98.38 86 GLU A C 1
ATOM 701 O O . GLU A 1 86 ? 10.383 8.703 5.405 1.00 98.38 86 GLU A O 1
ATOM 706 N N . ASN A 1 87 ? 10.215 6.958 6.808 1.00 98.06 87 ASN A N 1
ATOM 707 C CA . ASN A 1 87 ? 11.615 6.990 7.226 1.00 98.06 87 ASN A CA 1
ATOM 708 C C . ASN A 1 87 ? 12.546 6.150 6.342 1.00 9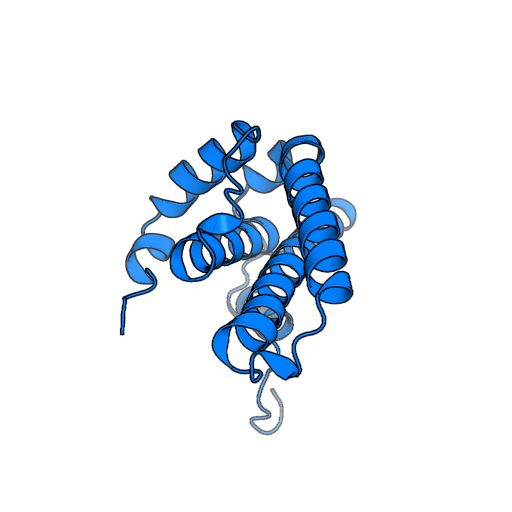8.06 87 ASN A C 1
ATOM 710 O O . ASN A 1 87 ? 13.667 6.583 6.068 1.00 98.06 87 ASN A O 1
ATOM 714 N N . ALA A 1 88 ? 12.098 4.986 5.867 1.00 97.88 88 ALA A N 1
ATOM 715 C CA . ALA A 1 88 ? 12.958 3.980 5.240 1.00 97.88 88 ALA A CA 1
ATOM 716 C C . ALA A 1 88 ? 12.714 3.772 3.734 1.00 97.88 88 ALA A C 1
ATOM 718 O O . ALA A 1 88 ? 13.611 3.288 3.039 1.00 97.88 88 ALA A O 1
ATOM 719 N N . TRP A 1 89 ? 11.549 4.170 3.207 1.00 98.06 89 TRP A N 1
ATOM 720 C CA . TRP A 1 89 ? 11.109 3.779 1.856 1.00 98.06 89 TRP A CA 1
ATOM 721 C C . TRP A 1 89 ? 11.023 4.917 0.837 1.00 98.06 89 TRP A C 1
ATOM 723 O O . TRP A 1 89 ? 10.690 4.680 -0.321 1.00 98.06 89 TRP A O 1
ATOM 733 N N . SER A 1 90 ? 11.363 6.152 1.219 1.00 94.94 90 SER A N 1
ATOM 734 C CA . SER A 1 90 ? 11.243 7.327 0.333 1.00 94.94 90 SER A CA 1
ATOM 735 C C . SER A 1 90 ? 11.925 7.170 -1.037 1.00 94.94 90 SER A C 1
ATOM 737 O O . SER A 1 90 ? 11.406 7.667 -2.034 1.00 94.94 90 SER A O 1
ATOM 739 N N . ARG A 1 91 ? 13.060 6.457 -1.112 1.00 95.81 91 ARG A N 1
ATOM 740 C CA . ARG A 1 91 ? 13.772 6.198 -2.376 1.00 95.81 91 ARG A CA 1
ATOM 741 C C . ARG A 1 91 ? 13.023 5.217 -3.276 1.00 95.81 91 ARG A C 1
ATOM 743 O O . ARG A 1 91 ? 12.912 5.465 -4.468 1.00 95.81 91 ARG A O 1
ATOM 750 N N . ASP A 1 92 ? 12.497 4.135 -2.716 1.00 97.44 92 ASP A N 1
ATOM 751 C CA . ASP A 1 92 ? 11.762 3.107 -3.462 1.00 97.44 92 ASP A CA 1
ATOM 752 C C . ASP A 1 92 ? 10.382 3.606 -3.895 1.00 97.44 92 ASP A C 1
ATOM 754 O O . ASP A 1 92 ? 9.930 3.308 -4.998 1.00 97.44 92 ASP A O 1
ATOM 758 N N . LEU A 1 93 ? 9.737 4.421 -3.055 1.00 98.06 93 LEU A N 1
ATOM 759 C CA . LEU A 1 93 ? 8.467 5.081 -3.362 1.00 98.06 93 LEU A CA 1
ATOM 760 C C . LEU A 1 93 ? 8.595 6.100 -4.504 1.00 98.06 93 LEU A C 1
ATOM 762 O O . LEU A 1 93 ? 7.617 6.356 -5.204 1.00 98.06 93 LEU A O 1
ATOM 766 N N . ALA A 1 94 ? 9.784 6.667 -4.725 1.00 95.62 94 ALA A N 1
ATOM 767 C CA . ALA A 1 94 ? 10.032 7.569 -5.849 1.00 95.62 94 ALA A CA 1
ATOM 768 C C . ALA A 1 94 ? 10.067 6.843 -7.208 1.00 95.62 94 ALA A C 1
ATOM 770 O O . ALA A 1 94 ? 9.895 7.481 -8.249 1.00 95.62 94 ALA A O 1
ATOM 771 N N . GLU A 1 95 ? 10.270 5.522 -7.221 1.00 96.00 95 GLU A N 1
ATOM 772 C CA . GLU A 1 95 ? 10.221 4.715 -8.437 1.00 96.00 95 GLU A CA 1
ATOM 773 C C . GLU A 1 95 ? 8.815 4.159 -8.688 1.00 96.00 95 GLU A C 1
ATOM 775 O O . GLU A 1 95 ? 8.064 3.847 -7.765 1.00 96.00 95 GLU A O 1
ATOM 780 N N . ILE A 1 96 ? 8.450 3.973 -9.958 1.00 97.00 96 ILE A N 1
ATOM 781 C CA . ILE A 1 96 ? 7.204 3.289 -10.323 1.00 97.00 96 ILE A CA 1
ATOM 782 C C . ILE A 1 96 ? 7.478 1.783 -10.310 1.00 97.00 96 ILE A C 1
ATOM 784 O O . ILE A 1 96 ? 8.124 1.261 -11.218 1.00 97.00 96 ILE A O 1
ATOM 788 N N . SER A 1 97 ? 6.977 1.099 -9.285 1.00 97.81 97 SER A N 1
ATOM 789 C CA . SER A 1 97 ? 7.143 -0.336 -9.057 1.00 97.81 97 SER A CA 1
ATOM 790 C C . SER A 1 97 ? 5.844 -0.953 -8.529 1.00 97.81 97 SER A C 1
ATOM 792 O O . SER A 1 97 ? 4.920 -0.228 -8.156 1.00 97.81 97 SER A O 1
ATOM 794 N N . ALA A 1 98 ? 5.759 -2.283 -8.463 1.00 98.19 98 ALA A N 1
ATOM 795 C CA . ALA A 1 98 ? 4.639 -2.961 -7.803 1.00 98.19 98 ALA A CA 1
ATOM 796 C C . ALA A 1 98 ? 4.477 -2.492 -6.344 1.00 98.19 98 ALA A C 1
ATOM 798 O O . ALA A 1 98 ? 3.359 -2.259 -5.888 1.00 98.19 98 ALA A O 1
ATOM 799 N N . GLY A 1 99 ? 5.594 -2.234 -5.655 1.00 98.44 99 GLY A N 1
ATOM 800 C CA . GLY A 1 99 ? 5.605 -1.714 -4.292 1.00 98.44 99 GLY A CA 1
ATOM 801 C C . GLY A 1 99 ? 5.001 -0.317 -4.163 1.00 98.44 99 GLY A C 1
ATOM 802 O O . GLY A 1 99 ? 4.106 -0.108 -3.345 1.00 98.44 99 GLY A O 1
ATOM 803 N N . SER A 1 100 ? 5.426 0.642 -4.992 1.00 98.62 100 SER A N 1
ATOM 804 C CA . SER A 1 100 ? 4.867 2.000 -4.924 1.00 98.62 100 SER A CA 1
ATOM 805 C C . SER A 1 100 ? 3.405 2.055 -5.370 1.00 98.62 100 SER A C 1
ATOM 807 O O . SER A 1 100 ? 2.617 2.788 -4.773 1.00 98.62 100 SER A O 1
ATOM 809 N N . ILE A 1 101 ? 3.000 1.222 -6.336 1.00 98.56 101 ILE A N 1
ATOM 810 C CA . ILE A 1 101 ? 1.588 1.056 -6.709 1.00 98.56 101 ILE A CA 1
ATOM 811 C C . ILE A 1 101 ? 0.774 0.542 -5.515 1.00 98.56 101 ILE A C 1
ATOM 813 O O . ILE A 1 101 ? -0.248 1.143 -5.182 1.00 98.56 101 ILE A O 1
ATOM 817 N N . ALA A 1 102 ? 1.226 -0.526 -4.851 1.00 98.69 102 ALA A N 1
ATOM 818 C CA . ALA A 1 102 ? 0.525 -1.111 -3.710 1.00 98.69 102 ALA A CA 1
ATOM 819 C C . ALA A 1 102 ? 0.339 -0.096 -2.573 1.00 98.69 102 ALA A C 1
ATOM 821 O O . ALA A 1 102 ? -0.773 0.064 -2.069 1.00 98.69 102 ALA A O 1
ATOM 822 N N . VAL A 1 103 ? 1.390 0.654 -2.223 1.00 98.75 103 VAL A N 1
ATOM 823 C CA . VAL A 1 103 ? 1.311 1.696 -1.188 1.00 98.75 103 VAL A CA 1
ATOM 824 C C . VAL A 1 103 ? 0.361 2.820 -1.603 1.00 98.75 103 VAL A C 1
ATOM 826 O O . VAL A 1 103 ? -0.507 3.203 -0.822 1.00 98.75 103 VAL A O 1
ATOM 829 N N . ALA A 1 104 ? 0.454 3.336 -2.833 1.00 98.56 104 ALA A N 1
ATOM 830 C CA . ALA A 1 104 ? -0.424 4.416 -3.287 1.00 98.56 104 ALA A CA 1
ATOM 831 C C . ALA A 1 104 ? -1.908 4.011 -3.276 1.00 98.56 104 ALA A C 1
ATOM 833 O O . ALA A 1 104 ? -2.770 4.798 -2.868 1.00 98.56 104 ALA A O 1
ATOM 834 N N . VAL A 1 105 ? -2.216 2.780 -3.693 1.00 98.31 105 VAL A N 1
ATOM 835 C CA . VAL A 1 105 ? -3.579 2.234 -3.665 1.00 98.31 105 VAL A CA 1
ATOM 836 C C . VAL A 1 105 ? -4.057 2.038 -2.225 1.00 98.31 105 VAL A C 1
ATOM 838 O O . VAL A 1 105 ? -5.176 2.444 -1.910 1.00 98.31 105 VAL A O 1
ATOM 841 N N . ALA A 1 106 ? -3.214 1.502 -1.336 1.00 98.31 106 ALA A N 1
ATOM 842 C CA . ALA A 1 106 ? -3.547 1.325 0.076 1.00 98.31 106 ALA A CA 1
ATOM 843 C C . ALA A 1 106 ? -3.885 2.663 0.752 1.00 98.31 106 ALA A C 1
ATOM 845 O O . ALA A 1 106 ? -4.946 2.793 1.358 1.00 98.31 106 ALA A O 1
ATOM 846 N N . LEU A 1 107 ? -3.053 3.693 0.575 1.00 98.38 107 LEU A N 1
ATOM 847 C CA . LEU A 1 107 ? -3.300 5.028 1.137 1.00 98.38 107 LEU A CA 1
ATOM 848 C C . LEU A 1 107 ? -4.580 5.671 0.578 1.00 98.38 107 LEU A C 1
ATOM 850 O O . LEU A 1 107 ? -5.352 6.267 1.328 1.00 98.38 107 LEU A O 1
ATOM 854 N N . SER A 1 108 ? -4.857 5.486 -0.717 1.00 97.88 108 SER A N 1
ATOM 855 C CA . SER A 1 108 ? -6.105 5.957 -1.339 1.00 97.88 108 SER A CA 1
ATOM 856 C C . SER A 1 108 ? -7.339 5.252 -0.763 1.00 97.88 108 SER A C 1
ATOM 858 O O . SER A 1 108 ? -8.382 5.874 -0.563 1.00 97.88 108 SER A O 1
ATOM 860 N N . TYR A 1 109 ? -7.233 3.955 -0.459 1.00 97.25 109 TYR A N 1
ATOM 861 C CA . TYR A 1 109 ? -8.291 3.206 0.217 1.00 97.25 109 TYR A CA 1
ATOM 862 C C . TYR A 1 109 ? -8.531 3.712 1.644 1.00 97.25 109 TYR A C 1
ATOM 864 O O . TYR A 1 109 ? -9.686 3.851 2.057 1.00 97.25 109 TYR A O 1
ATOM 872 N N . LEU A 1 110 ? -7.466 4.030 2.383 1.00 96.88 110 LEU A N 1
ATOM 873 C CA . LEU A 1 110 ? -7.583 4.605 3.720 1.00 96.88 110 LEU A CA 1
ATOM 874 C C . LEU A 1 110 ? -8.255 5.978 3.691 1.00 96.88 110 LEU A C 1
ATOM 876 O O . LEU A 1 110 ? -9.162 6.202 4.481 1.00 96.88 110 LEU A O 1
ATOM 880 N N . ASP A 1 111 ? -7.914 6.850 2.742 1.00 96.06 111 ASP A N 1
ATOM 881 C CA . ASP A 1 111 ? -8.626 8.125 2.569 1.00 96.06 111 ASP A CA 1
ATOM 882 C C . ASP A 1 111 ? -10.121 7.926 2.318 1.00 96.06 111 ASP A C 1
ATOM 884 O O . ASP A 1 111 ? -10.956 8.662 2.840 1.00 96.06 111 ASP A O 1
ATOM 888 N N . PHE A 1 112 ? -10.464 6.908 1.530 1.00 94.88 112 PHE A N 1
ATOM 889 C CA . PHE A 1 112 ? -11.844 6.624 1.171 1.00 94.88 112 PHE A CA 1
ATOM 890 C C . PHE A 1 112 ? -12.656 5.997 2.314 1.00 94.88 112 PHE A C 1
ATOM 892 O O . PHE A 1 112 ? -13.848 6.276 2.454 1.00 94.88 112 PHE A O 1
ATOM 899 N N . ARG A 1 113 ? -12.058 5.107 3.115 1.00 94.56 113 ARG A N 1
ATOM 900 C CA . ARG A 1 113 ? -12.794 4.297 4.103 1.00 94.56 113 ARG A CA 1
ATOM 901 C C . ARG A 1 113 ? -12.474 4.617 5.559 1.00 94.56 113 ARG A C 1
ATOM 903 O O . ARG A 1 113 ? -13.318 4.321 6.406 1.00 94.56 113 ARG A O 1
ATOM 910 N N . ILE A 1 114 ? -11.294 5.148 5.862 1.00 93.94 114 ILE A N 1
ATOM 911 C CA . ILE A 1 114 ? -10.769 5.337 7.224 1.00 93.94 114 ILE A CA 1
ATOM 912 C C . ILE A 1 114 ? -10.021 6.684 7.332 1.00 93.94 114 ILE A C 1
ATOM 914 O O . ILE A 1 114 ? -8.813 6.716 7.585 1.00 93.94 114 ILE A O 1
ATOM 918 N N . PRO A 1 115 ? -10.718 7.822 7.158 1.00 93.19 115 PRO A N 1
ATOM 919 C CA . PRO A 1 115 ? -10.087 9.141 7.266 1.00 93.19 115 PRO A CA 1
ATOM 920 C C . PRO A 1 115 ? -9.490 9.409 8.662 1.00 93.19 115 PRO A C 1
ATOM 922 O O . PRO A 1 115 ? -8.522 10.161 8.788 1.00 93.19 115 PRO A O 1
ATOM 925 N N . ASP A 1 116 ? -10.011 8.748 9.700 1.00 90.81 116 ASP A N 1
ATOM 926 C CA . ASP A 1 116 ? -9.584 8.908 11.097 1.00 90.81 116 ASP A CA 1
ATOM 927 C C . ASP A 1 116 ? -8.137 8.470 11.359 1.00 90.81 116 ASP A C 1
ATOM 929 O O . ASP A 1 116 ? -7.522 8.927 12.321 1.00 90.81 116 ASP A O 1
ATOM 933 N N . TRP A 1 117 ? -7.557 7.623 10.503 1.00 93.81 117 TRP A N 1
ATOM 934 C CA . TRP A 1 117 ? -6.155 7.213 10.643 1.00 93.81 117 TRP A CA 1
ATOM 935 C C . T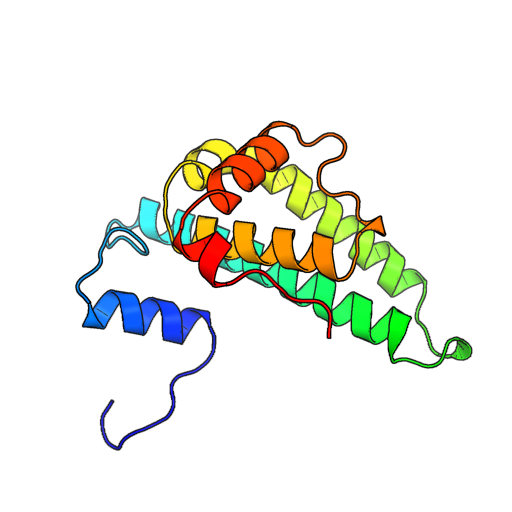RP A 1 117 ? -5.164 8.323 10.290 1.00 93.81 117 TRP A C 1
ATOM 937 O O . TRP A 1 117 ? -3.995 8.217 10.655 1.00 93.81 117 TRP A O 1
ATOM 947 N N . GLN A 1 118 ? -5.616 9.393 9.620 1.00 94.94 118 GLN A N 1
ATOM 948 C CA . GLN A 1 118 ? -4.843 10.616 9.374 1.00 94.94 118 GLN A CA 1
ATOM 949 C C . GLN A 1 118 ? -3.390 10.350 8.942 1.00 94.94 118 GLN A C 1
ATOM 951 O O . GLN A 1 118 ? -2.467 11.011 9.412 1.00 94.94 118 GLN A O 1
ATOM 956 N N . TRP A 1 119 ? -3.166 9.388 8.043 1.00 97.38 119 TRP A N 1
ATOM 957 C CA . TRP A 1 119 ? -1.824 8.884 7.724 1.00 97.38 119 TRP A CA 1
ATOM 958 C C . TRP A 1 119 ? -0.857 9.977 7.229 1.00 97.38 119 TRP A C 1
ATOM 960 O O . TRP A 1 119 ? 0.348 9.862 7.422 1.00 97.38 119 TRP A O 1
ATOM 970 N N . ARG A 1 120 ? -1.368 11.081 6.663 1.00 97.62 120 ARG A N 1
ATOM 971 C CA . ARG A 1 120 ? -0.572 12.256 6.254 1.00 97.62 120 ARG A CA 1
ATOM 972 C C . ARG A 1 120 ? 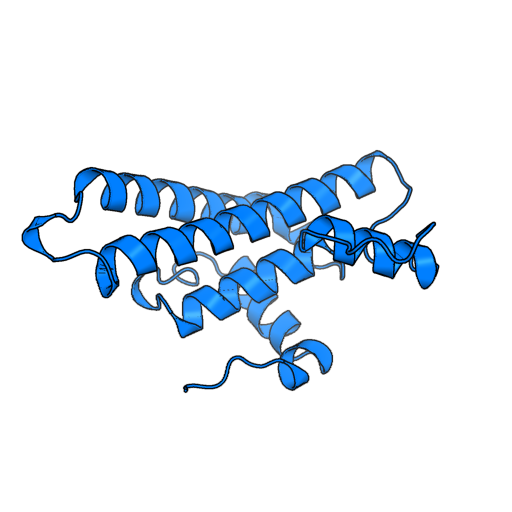0.029 13.040 7.420 1.00 97.62 120 ARG A C 1
ATOM 974 O O . ARG A 1 120 ? 1.001 13.769 7.222 1.00 97.62 120 ARG A O 1
ATOM 981 N N . LYS A 1 121 ? -0.582 12.970 8.603 1.00 96.31 121 LYS A N 1
ATOM 982 C CA . LYS A 1 121 ? -0.135 13.706 9.784 1.00 96.31 121 LYS A CA 1
ATOM 983 C C . LYS A 1 121 ? 1.270 13.232 10.151 1.00 96.31 121 LYS A C 1
ATOM 985 O O . LYS A 1 121 ? 1.500 12.032 10.238 1.00 96.31 121 LYS A O 1
ATOM 990 N N . ASP A 1 122 ? 2.186 14.183 10.312 1.00 96.62 122 ASP A N 1
ATOM 991 C CA . ASP A 1 122 ? 3.593 13.960 10.671 1.00 96.62 122 ASP A CA 1
ATOM 992 C C . ASP A 1 122 ? 4.427 13.167 9.637 1.00 96.62 122 ASP A C 1
ATOM 994 O O . ASP A 1 122 ? 5.566 12.802 9.915 1.00 96.62 122 ASP A O 1
ATOM 998 N N . ARG A 1 123 ? 3.904 12.949 8.416 1.00 98.19 123 ARG A N 1
ATOM 999 C CA . ARG A 1 123 ? 4.555 12.149 7.353 1.00 98.19 123 ARG A CA 1
ATOM 1000 C C . ARG A 1 123 ? 4.624 12.900 6.019 1.00 98.19 123 ARG A C 1
ATOM 1002 O O . ARG A 1 123 ? 3.913 12.565 5.063 1.00 98.19 123 ARG A O 1
ATOM 1009 N N . PRO A 1 124 ? 5.411 13.991 5.951 1.00 98.25 124 PRO A N 1
ATOM 1010 C CA . PRO A 1 124 ? 5.419 14.885 4.800 1.00 98.25 124 PRO A CA 1
ATOM 1011 C C . PRO A 1 124 ? 5.958 14.235 3.520 1.00 98.25 124 PRO A C 1
ATOM 1013 O O . PRO A 1 124 ? 5.457 14.565 2.443 1.00 98.25 124 PRO A O 1
ATOM 1016 N N . LYS A 1 125 ? 6.930 13.311 3.591 1.00 98.50 125 LYS A N 1
ATOM 1017 C CA . LYS A 1 125 ? 7.442 12.633 2.387 1.00 98.50 125 LYS A CA 1
ATOM 1018 C C . LYS A 1 125 ? 6.410 11.657 1.848 1.00 98.50 125 LYS A C 1
ATOM 1020 O O . LYS A 1 125 ? 6.185 11.631 0.641 1.00 98.50 125 LYS A O 1
ATOM 1025 N N . LEU A 1 126 ? 5.747 10.904 2.726 1.00 98.56 126 LEU A N 1
ATOM 1026 C CA . LEU A 1 126 ? 4.687 9.978 2.338 1.00 98.56 126 LEU A CA 1
ATOM 1027 C C . LEU A 1 126 ? 3.498 10.721 1.718 1.00 98.56 126 LEU A C 1
ATOM 1029 O O . LEU A 1 126 ? 2.969 10.302 0.688 1.00 98.56 126 LEU A O 1
ATOM 1033 N N . LYS A 1 127 ? 3.120 11.865 2.302 1.00 98.50 127 LYS A N 1
ATOM 1034 C CA . LYS A 1 127 ? 2.116 12.771 1.733 1.00 98.50 127 LYS A CA 1
ATOM 1035 C C . LYS A 1 127 ? 2.513 13.230 0.327 1.00 98.50 127 LYS A C 1
ATOM 1037 O O . LYS A 1 127 ? 1.722 13.068 -0.598 1.00 98.50 127 LYS A O 1
ATOM 1042 N N . ALA A 1 128 ? 3.722 13.769 0.163 1.00 98.44 128 ALA A N 1
ATOM 1043 C CA . ALA A 1 128 ? 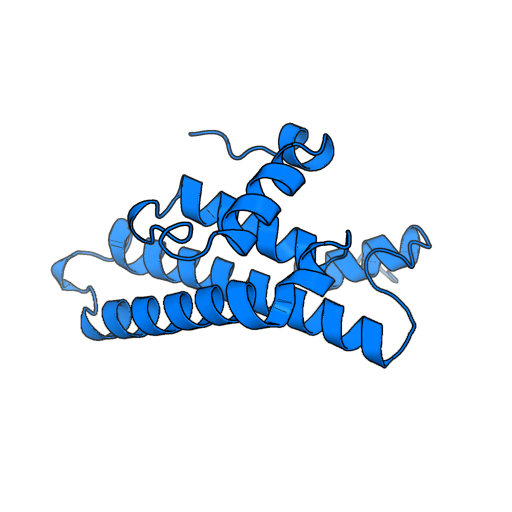4.201 14.273 -1.124 1.00 98.44 128 ALA A CA 1
ATOM 1044 C C . ALA A 1 128 ? 4.271 13.166 -2.189 1.00 98.44 128 ALA A C 1
ATOM 1046 O O . ALA A 1 128 ? 3.872 13.380 -3.334 1.00 98.44 128 ALA A O 1
ATOM 1047 N N . PHE A 1 129 ? 4.722 11.969 -1.801 1.00 98.56 129 PHE A N 1
ATOM 1048 C CA . PHE A 1 129 ? 4.688 10.782 -2.650 1.00 98.56 129 PHE A CA 1
ATOM 1049 C C . PHE A 1 129 ? 3.268 10.505 -3.153 1.00 98.56 129 PHE A C 1
ATOM 1051 O O . PHE A 1 129 ? 3.057 10.402 -4.360 1.00 98.56 129 PHE A O 1
ATOM 1058 N N . HIS A 1 130 ? 2.291 10.402 -2.251 1.00 98.56 130 HIS A N 1
ATOM 1059 C CA . HIS A 1 130 ? 0.926 10.032 -2.624 1.00 98.56 130 HIS A CA 1
ATOM 1060 C C . HIS A 1 130 ? 0.260 11.093 -3.499 1.00 98.56 130 HIS A C 1
ATOM 1062 O O . HIS A 1 130 ? -0.416 10.730 -4.458 1.00 98.56 130 HIS A O 1
ATOM 1068 N N . GLU A 1 131 ? 0.480 12.381 -3.227 1.00 98.25 131 GLU A N 1
ATOM 1069 C CA . GLU A 1 131 ? -0.033 13.480 -4.056 1.00 98.25 131 GLU A CA 1
ATOM 1070 C C . GLU A 1 131 ? 0.515 13.396 -5.488 1.00 98.25 131 GLU A C 1
ATOM 1072 O O . GLU A 1 131 ? -0.254 13.403 -6.453 1.00 98.25 131 GLU A O 1
ATOM 1077 N N . ALA A 1 132 ? 1.833 13.230 -5.634 1.00 98.31 132 ALA A N 1
ATOM 1078 C CA . ALA A 1 132 ? 2.473 13.094 -6.938 1.00 98.31 132 ALA A CA 1
ATOM 1079 C C . ALA A 1 132 ? 2.040 11.811 -7.667 1.00 98.31 132 ALA A C 1
ATOM 1081 O O . ALA A 1 132 ? 1.751 11.835 -8.866 1.00 98.31 132 ALA A O 1
ATOM 1082 N N . PHE A 1 133 ? 1.964 10.685 -6.954 1.00 98.38 133 PHE A N 1
ATOM 1083 C CA . PHE A 1 133 ? 1.591 9.401 -7.539 1.00 98.38 133 PHE A CA 1
ATOM 1084 C C . PHE A 1 133 ? 0.117 9.378 -7.956 1.00 98.38 133 PHE A C 1
ATOM 1086 O O . PHE A 1 133 ? -0.213 8.889 -9.036 1.00 98.38 133 PHE A O 1
ATOM 1093 N N . SER A 1 134 ? -0.769 9.964 -7.150 1.00 97.75 134 SER A N 1
ATOM 1094 C CA . SER A 1 134 ? -2.206 10.030 -7.429 1.00 97.75 134 SER A CA 1
ATOM 1095 C C . SER A 1 134 ? -2.529 10.874 -8.658 1.00 97.75 134 SER A C 1
ATOM 1097 O O . SER A 1 134 ? -3.519 10.598 -9.327 1.00 97.75 134 SER A O 1
ATOM 1099 N N . ALA A 1 135 ? -1.693 11.851 -9.020 1.00 97.88 135 ALA A N 1
ATOM 1100 C CA . ALA A 1 135 ? -1.880 12.666 -10.225 1.00 97.88 135 ALA A CA 1
ATOM 1101 C C . ALA A 1 135 ? -1.658 11.895 -11.546 1.00 97.88 135 ALA A C 1
ATOM 1103 O O . ALA A 1 135 ? -1.958 12.405 -12.626 1.00 97.88 135 ALA A O 1
ATOM 1104 N N . ARG A 1 136 ? -1.130 10.665 -11.495 1.00 97.81 136 ARG A N 1
ATOM 1105 C CA . ARG A 1 136 ? -0.855 9.855 -12.690 1.00 97.81 136 ARG A CA 1
ATOM 1106 C C . ARG A 1 136 ? -2.153 9.459 -13.410 1.00 97.81 136 ARG A C 1
ATOM 1108 O O . ARG A 1 136 ? -3.116 9.084 -12.738 1.00 97.81 136 ARG A O 1
ATOM 1115 N N . PRO A 1 137 ? -2.169 9.399 -14.759 1.00 98.31 137 PRO A N 1
ATOM 1116 C CA . PRO A 1 137 ? -3.363 9.013 -15.517 1.00 98.31 137 PRO A CA 1
ATOM 1117 C C . PRO A 1 137 ? -3.971 7.672 -15.089 1.00 98.31 137 PRO A C 1
ATOM 1119 O O . PRO A 1 137 ? -5.188 7.551 -15.010 1.00 98.31 137 PRO A O 1
ATOM 1122 N N . SER A 1 138 ? -3.134 6.682 -14.755 1.00 97.00 138 SER A N 1
ATOM 1123 C CA . SER A 1 138 ? -3.595 5.374 -14.276 1.00 97.00 138 SER A CA 1
ATOM 1124 C C . SER A 1 138 ? -4.357 5.468 -12.954 1.00 97.00 138 SER A C 1
ATOM 1126 O O . SER A 1 138 ? -5.390 4.828 -12.820 1.00 97.00 138 SER A O 1
ATOM 1128 N N . MET A 1 139 ? -3.885 6.290 -12.010 1.00 97.94 139 MET A N 1
ATOM 1129 C CA . MET A 1 139 ? -4.547 6.493 -10.716 1.00 97.94 139 MET A CA 1
ATOM 1130 C C . MET A 1 139 ? -5.856 7.269 -10.883 1.00 97.94 139 MET A C 1
ATOM 1132 O O . MET A 1 139 ? -6.871 6.896 -10.302 1.00 97.94 139 MET A O 1
ATOM 1136 N N . GLN A 1 140 ? -5.857 8.305 -11.729 1.00 97.94 140 GLN A N 1
ATOM 1137 C CA . GLN A 1 140 ? -7.052 9.098 -12.038 1.00 97.94 140 GLN A CA 1
ATOM 1138 C C . GLN A 1 140 ? -8.140 8.271 -12.740 1.00 97.94 140 GLN A C 1
ATOM 1140 O O . GLN A 1 140 ? -9.328 8.438 -12.467 1.00 97.94 140 GLN A O 1
ATOM 1145 N N . ALA A 1 141 ? -7.749 7.334 -13.605 1.00 97.81 141 ALA A N 1
ATOM 1146 C CA . ALA A 1 141 ? -8.681 6.436 -14.283 1.00 97.81 141 ALA A CA 1
ATOM 1147 C C . ALA A 1 141 ? -9.345 5.416 -13.337 1.00 97.81 141 ALA A C 1
ATOM 1149 O O . ALA A 1 141 ? -10.404 4.881 -13.666 1.00 97.81 141 ALA A O 1
ATOM 1150 N N . THR A 1 142 ? -8.752 5.155 -12.168 1.00 97.00 142 THR A N 1
ATOM 1151 C CA . THR A 1 142 ? -9.199 4.127 -11.215 1.00 97.00 142 THR A CA 1
ATOM 1152 C C . THR A 1 142 ? -9.568 4.695 -9.842 1.00 97.00 142 THR A C 1
ATOM 1154 O O . THR A 1 142 ? -9.493 3.983 -8.841 1.00 97.00 142 THR A O 1
ATOM 1157 N N . VAL A 1 143 ? -9.949 5.975 -9.763 1.00 94.25 143 VAL A N 1
ATOM 1158 C CA . VAL A 1 143 ? -10.355 6.612 -8.497 1.00 94.25 143 VAL A CA 1
ATOM 1159 C C . VAL A 1 143 ? -11.533 5.864 -7.868 1.00 94.25 143 VAL A C 1
ATOM 1161 O O . VAL A 1 143 ? -12.505 5.514 -8.544 1.00 94.25 143 VAL A O 1
ATOM 1164 N N . LEU A 1 144 ? -11.457 5.658 -6.551 1.00 91.25 144 LEU A N 1
ATOM 1165 C CA . LEU A 1 144 ? -12.540 5.089 -5.756 1.00 91.25 144 LEU A CA 1
ATOM 1166 C C . LEU A 1 144 ? -13.729 6.054 -5.750 1.00 91.25 144 LEU A C 1
ATOM 1168 O O . LEU A 1 144 ? -13.625 7.186 -5.280 1.00 91.25 144 LEU A O 1
ATOM 1172 N N . LYS A 1 145 ? -14.864 5.606 -6.288 1.00 85.94 145 LYS A N 1
ATOM 1173 C CA . LYS A 1 145 ? -16.099 6.393 -6.328 1.00 85.94 145 LYS A CA 1
ATOM 1174 C C . LYS A 1 145 ? -16.960 6.057 -5.107 1.00 85.94 145 LYS A C 1
ATOM 1176 O O . LYS A 1 145 ? -17.088 4.870 -4.789 1.00 85.94 145 LYS A O 1
ATOM 1181 N N . PRO A 1 146 ? -17.560 7.055 -4.433 1.00 73.25 146 PRO A N 1
ATOM 1182 C CA . PRO A 1 146 ? -18.623 6.792 -3.475 1.00 73.25 146 PRO A CA 1
ATOM 1183 C C . PRO A 1 146 ? -19.736 6.006 -4.173 1.00 73.25 146 PRO A C 1
ATOM 1185 O O . PRO A 1 146 ? -20.108 6.336 -5.301 1.00 73.25 146 PRO A O 1
ATOM 1188 N N . SER A 1 147 ? -20.195 4.942 -3.521 1.00 59.88 147 SER A N 1
ATOM 1189 C CA . SER A 1 147 ? -21.380 4.172 -3.914 1.00 59.88 147 SER A CA 1
ATOM 1190 C C . SER A 1 147 ? -22.658 4.923 -3.587 1.00 59.88 147 SER A C 1
ATOM 1192 O O . SER A 1 147 ? -22.673 5.523 -2.488 1.00 59.88 147 SER A O 1
#

Sequence (147 aa):
MPNNHPIYDSRVIMEYLCHVSGNKTLIPDDGVKRFRVLTLEALGQAIAEAGVAFRYETVVRPQGLQWREWLDRHDLRVKAEFDDLENAWSRDLAEISAGSIAVAVALSYLDFRIPDWQWRKDRPKLKAFHEAFSARPSMQATVLKPS

Secondary structure (DSSP, 8-state):
-GGG----SHHHHHHHHHHHHT--SSS-SSHHHHHHHHHHHHHHHHHHHHHHHHHIIIIIS-GGG--HHHHHHHHHHHHHHHHHHHHH-HHHHTS-SHHHHHHHHHHHHHHHH-GGG-TTTT-HHHHHHHHHHHTSHHHHHTPPPP-

pLDDT: mean 95.44, std 5.92, range [56.78, 98.75]

Radius of gyration: 16.59 Å; chains: 1; bounding box: 41×40×44 Å